Protein AF-A0A7L0EYK9-F1 (afdb_monomer)

Mean predicted aligned error: 11.18 Å

Secondary structure (DSSP, 8-state):
-B-TTS--SSPPTTGGGGTT-SEEE-TTS------GGGGTT----SEEEEETTSPPTTGGGSEEEEEEETTEEEEEEE--GGGTT-S---S--SS--------------TT------PPTTEEEEEEETTEEEEEEPTTEETTTTEE-

Nearest PDB structures (foldseek):
  3m19-assembly2_B  TM=8.049E-01  e=5.884E-01  Petromyzon marinus
  8fr7-assembly1_B  TM=2.565E-01  e=3.962E+00  Human coronavirus NL63
  7kip-assembly1_C  TM=2.565E-01  e=4.826E+00  Human coronavirus NL63

Solvent-accessible surface area (backbone atoms only — not comparable to full-atom values): 8945 Å² total; per-residue (Å²): 86,82,50,51,62,64,71,37,57,54,84,62,91,68,52,46,78,53,18,83,43,39,42,40,34,43,27,75,24,70,46,76,63,76,62,62,78,62,39,37,55,27,66,51,35,44,34,40,33,34,27,53,89,44,78,57,53,46,46,79,79,10,30,73,42,77,48,80,54,94,71,27,26,37,35,27,42,57,40,62,69,70,61,78,58,83,84,79,84,83,82,90,72,85,89,76,75,85,86,79,91,73,96,76,91,74,85,80,63,96,86,65,77,69,81,79,76,53,50,68,57,37,44,74,38,64,30,14,48,54,36,72,43,65,45,50,44,84,85,25,47,75,102,59,23,42,77,125

Foldseek 3Di:
DECALVQDQAQDPPLLVVLVDQEYEHHNYNHQDYAQVSNFSNPRHQKYKDFPNDADRLHPVQAPDWDDDDRIIIGGHGDWPLCPQPPDDDDDDDDDRDDDDDDDDDDDDPPCPDPDDQAPQWGWDATGRNRIDTHHHDCFDDSRRHHD

Structure (mmCIF, N/CA/C/O backbone):
data_AF-A0A7L0EYK9-F1
#
_entry.id   AF-A0A7L0EYK9-F1
#
loop_
_atom_site.group_PDB
_atom_site.id
_atom_site.type_symbol
_atom_site.label_atom_id
_atom_site.label_alt_id
_atom_site.label_comp_id
_atom_site.label_asym_id
_atom_site.label_entity_id
_atom_site.label_seq_id
_atom_site.pdbx_PDB_ins_code
_atom_site.Cartn_x
_atom_site.Cartn_y
_atom_site.Cartn_z
_atom_site.occupancy
_atom_site.B_iso_or_equiv
_atom_site.auth_seq_id
_atom_site.auth_comp_id
_atom_site.auth_asym_id
_atom_site.auth_atom_id
_atom_site.pdbx_PDB_model_num
ATOM 1 N N . LEU A 1 1 ? -6.296 -11.285 -6.015 1.00 92.94 1 LEU A N 1
ATOM 2 C CA . LEU A 1 1 ? -6.766 -10.409 -7.097 1.00 92.94 1 LEU A CA 1
ATOM 3 C C . LEU A 1 1 ? -5.593 -10.187 -8.022 1.00 92.94 1 LEU A C 1
ATOM 5 O O . LEU A 1 1 ? -4.611 -9.583 -7.613 1.00 92.94 1 LEU A O 1
ATOM 9 N N . ASP A 1 2 ? -5.677 -10.759 -9.210 1.00 93.56 2 ASP A N 1
ATOM 10 C CA . ASP A 1 2 ? -4.642 -10.632 -10.225 1.00 93.56 2 ASP A CA 1
ATOM 11 C C . ASP A 1 2 ? -5.084 -9.561 -11.225 1.00 93.56 2 ASP A C 1
ATOM 13 O O . ASP A 1 2 ? -6.165 -9.665 -11.807 1.00 93.56 2 ASP A O 1
ATOM 17 N N . LEU A 1 3 ? -4.297 -8.496 -11.332 1.00 92.75 3 LEU A N 1
ATOM 18 C CA . LEU A 1 3 ? -4.469 -7.400 -12.284 1.00 92.75 3 LEU A CA 1
ATOM 19 C C . LEU A 1 3 ? -3.201 -7.241 -13.131 1.00 92.75 3 LEU A C 1
ATOM 21 O O . LEU A 1 3 ? -2.933 -6.149 -13.641 1.00 92.75 3 LEU A O 1
ATOM 25 N N . SER A 1 4 ? -2.401 -8.302 -13.260 1.00 93.81 4 SER A N 1
ATOM 26 C CA . SER A 1 4 ? -1.191 -8.289 -14.071 1.00 93.81 4 SER A CA 1
ATOM 27 C C . SER A 1 4 ? -1.511 -8.058 -15.553 1.00 93.81 4 SER A C 1
ATOM 29 O O . SER A 1 4 ? -2.573 -8.436 -16.051 1.00 93.81 4 SER A O 1
ATOM 31 N N . ASN A 1 5 ? -0.614 -7.358 -16.254 1.00 94.06 5 ASN A N 1
ATOM 32 C CA . ASN A 1 5 ? -0.691 -7.118 -17.704 1.00 94.06 5 ASN A CA 1
ATOM 33 C C . ASN A 1 5 ? -2.046 -6.556 -18.202 1.00 94.06 5 ASN A C 1
ATOM 35 O O . ASN A 1 5 ? -2.544 -6.870 -19.282 1.00 94.06 5 ASN A O 1
ATOM 39 N N . CYS A 1 6 ? -2.661 -5.682 -17.406 1.00 93.69 6 CYS A N 1
ATOM 40 C CA . CYS A 1 6 ? -3.936 -5.034 -17.719 1.00 93.69 6 CYS A CA 1
ATOM 41 C C . CYS A 1 6 ? -3.760 -3.658 -18.393 1.00 93.69 6 CYS A C 1
ATOM 43 O O . CYS A 1 6 ? -4.727 -2.914 -18.554 1.00 93.69 6 CYS A O 1
ATOM 45 N N . SER A 1 7 ? -2.530 -3.296 -18.786 1.00 93.06 7 SER A N 1
ATOM 46 C CA . SER A 1 7 ? -2.179 -1.978 -19.346 1.00 93.06 7 SER A CA 1
ATOM 47 C C . SER A 1 7 ? -2.561 -0.786 -18.447 1.00 93.06 7 SER A C 1
ATOM 49 O O . SER A 1 7 ? -2.800 0.325 -18.929 1.00 93.06 7 SER A O 1
ATOM 51 N N . LEU A 1 8 ? -2.602 -0.995 -17.128 1.00 90.50 8 LEU A N 1
ATOM 52 C CA . LEU A 1 8 ? -2.969 0.024 -16.146 1.00 90.50 8 LEU A CA 1
ATOM 53 C C . LEU A 1 8 ? -1.848 1.061 -15.994 1.00 90.50 8 LEU A C 1
ATOM 55 O O . LEU A 1 8 ? -0.708 0.726 -15.689 1.00 90.50 8 LEU A O 1
ATOM 59 N N . ARG A 1 9 ? -2.177 2.342 -16.186 1.00 90.44 9 ARG A N 1
ATOM 60 C CA . ARG A 1 9 ? -1.258 3.473 -15.924 1.00 90.44 9 ARG A CA 1
ATOM 61 C C . ARG A 1 9 ? -1.416 4.049 -14.521 1.00 90.44 9 ARG A C 1
ATOM 63 O O . ARG A 1 9 ? -0.490 4.654 -13.996 1.00 90.44 9 ARG A O 1
ATOM 70 N N . THR A 1 10 ? -2.584 3.837 -13.929 1.00 89.31 10 THR A N 1
ATOM 71 C CA . THR A 1 10 ? -2.947 4.235 -12.570 1.00 89.31 10 THR A CA 1
ATOM 72 C C . THR A 1 10 ? -3.779 3.123 -11.926 1.00 89.31 10 THR A C 1
ATOM 74 O O . THR A 1 10 ? -4.401 2.342 -12.655 1.00 89.31 10 THR A O 1
ATOM 77 N N . PRO A 1 11 ? -3.848 3.055 -10.586 1.00 86.69 11 PRO A N 1
ATOM 78 C CA . PRO A 1 11 ? -4.766 2.157 -9.891 1.00 86.69 11 PRO A CA 1
ATOM 79 C C . PRO A 1 11 ? -6.220 2.366 -10.360 1.00 86.69 11 PRO A C 1
ATOM 81 O O . PRO A 1 11 ? -6.620 3.514 -10.589 1.00 86.69 11 PRO A O 1
ATOM 84 N N . PRO A 1 12 ? -7.019 1.295 -10.532 1.00 85.38 12 PRO A N 1
ATOM 85 C CA . PRO A 1 12 ? -8.389 1.425 -11.006 1.00 85.38 12 PRO A CA 1
ATOM 86 C C . PRO A 1 12 ? -9.268 2.154 -9.975 1.00 85.38 12 PRO A C 1
ATOM 88 O O . PRO A 1 12 ? -9.128 1.927 -8.767 1.00 85.38 12 PRO A O 1
ATOM 91 N N . PRO A 1 13 ? -10.208 3.006 -10.425 1.00 82.75 13 PRO A N 1
ATOM 92 C CA . PRO A 1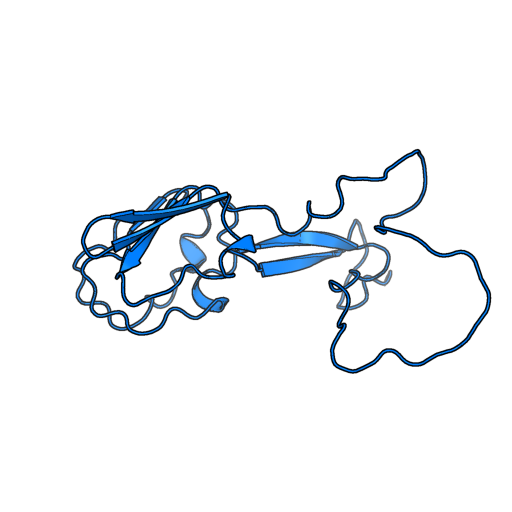 13 ? -11.178 3.616 -9.527 1.00 82.75 13 PRO A CA 1
ATOM 93 C C . PRO A 1 13 ? -12.004 2.514 -8.855 1.00 82.75 13 PRO A C 1
ATOM 95 O O . PRO A 1 13 ? -12.532 1.627 -9.521 1.00 82.75 13 PRO A O 1
ATOM 98 N N . GLY A 1 14 ? -12.094 2.555 -7.526 1.00 83.88 14 GLY A N 1
ATOM 99 C CA . GLY A 1 14 ? -12.799 1.535 -6.746 1.00 83.88 14 GLY A CA 1
ATOM 100 C C . GLY A 1 14 ? -11.944 0.348 -6.294 1.00 83.88 14 GLY A C 1
ATOM 101 O O . GLY A 1 14 ? -12.498 -0.560 -5.685 1.00 83.88 14 GLY A O 1
ATOM 102 N N . LEU A 1 15 ? -10.616 0.358 -6.495 1.00 87.31 15 LEU A N 1
ATOM 103 C CA . LEU A 1 15 ? -9.722 -0.694 -5.981 1.00 87.31 15 LEU A CA 1
ATOM 104 C C . LEU A 1 15 ? -9.925 -0.969 -4.477 1.00 87.31 15 LEU A C 1
ATOM 106 O O . LEU A 1 15 ? -9.917 -2.124 -4.066 1.00 87.31 15 LEU A O 1
ATOM 110 N N . ALA A 1 16 ? -10.212 0.066 -3.678 1.00 86.25 16 ALA A N 1
ATOM 111 C CA . ALA A 1 16 ? -10.527 -0.040 -2.248 1.00 86.25 16 ALA A CA 1
ATOM 112 C C . ALA A 1 16 ? -11.710 -0.978 -1.923 1.00 86.25 16 ALA A C 1
ATOM 114 O O . ALA A 1 16 ? -11.789 -1.516 -0.824 1.00 86.25 16 ALA A O 1
ATOM 115 N N . GLN A 1 17 ? -12.614 -1.243 -2.871 1.00 87.81 17 GLN A N 1
ATOM 116 C CA . GLN A 1 17 ? -13.701 -2.216 -2.684 1.00 87.81 17 GLN A CA 1
ATOM 117 C C . GLN A 1 17 ? -13.167 -3.649 -2.534 1.00 87.81 17 GLN A C 1
ATOM 119 O O . GLN A 1 17 ? -13.821 -4.498 -1.933 1.00 87.81 17 GLN A O 1
ATOM 124 N N . ALA A 1 18 ? -11.961 -3.911 -3.040 1.00 89.94 18 ALA A N 1
ATOM 125 C CA . ALA A 1 18 ? -11.256 -5.176 -2.900 1.00 89.94 18 ALA A CA 1
ATOM 126 C C . ALA A 1 18 ? -10.324 -5.219 -1.670 1.00 89.94 18 ALA A C 1
ATOM 128 O O . ALA A 1 18 ? -9.473 -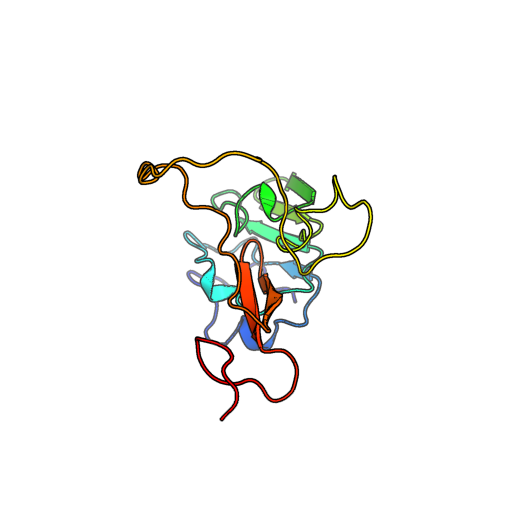6.101 -1.590 1.00 89.94 18 ALA A O 1
ATOM 129 N N . ALA A 1 19 ? -10.487 -4.316 -0.695 1.00 89.88 19 ALA A N 1
ATOM 130 C CA . ALA A 1 19 ? -9.661 -4.215 0.517 1.00 89.88 19 ALA A CA 1
ATOM 131 C C . ALA A 1 19 ? -9.518 -5.521 1.332 1.00 89.88 19 ALA A C 1
ATOM 133 O O . ALA A 1 19 ? -8.549 -5.700 2.068 1.00 89.88 19 ALA A O 1
ATOM 134 N N . ALA A 1 20 ? -10.460 -6.459 1.191 1.00 92.25 20 ALA A N 1
ATOM 135 C CA . ALA A 1 20 ? -10.417 -7.768 1.847 1.00 92.25 20 ALA A CA 1
ATOM 136 C C . ALA A 1 20 ? -9.432 -8.769 1.202 1.00 92.25 20 ALA A C 1
ATOM 138 O O . ALA A 1 20 ? -9.270 -9.885 1.695 1.00 9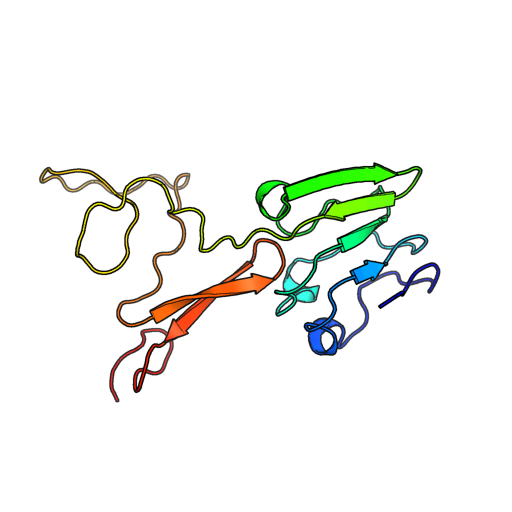2.25 20 ALA A O 1
ATOM 139 N N . VAL A 1 21 ? -8.802 -8.415 0.081 1.00 93.62 21 VAL A N 1
ATOM 140 C CA . VAL A 1 21 ? -7.907 -9.306 -0.661 1.00 93.62 21 VAL A CA 1
ATOM 141 C C . VAL A 1 21 ? -6.573 -9.493 0.067 1.00 93.62 21 VAL A C 1
ATOM 143 O O . VAL A 1 21 ? -5.934 -8.530 0.478 1.00 93.62 21 VAL A O 1
ATOM 146 N N . ALA A 1 22 ? -6.112 -10.745 0.133 1.00 95.06 22 ALA A N 1
ATOM 147 C CA . ALA A 1 22 ? -4.811 -11.093 0.705 1.00 95.06 22 ALA A CA 1
ATOM 148 C C . ALA A 1 22 ? -3.643 -11.038 -0.294 1.00 95.06 22 ALA A C 1
ATOM 150 O O . ALA A 1 22 ? -2.502 -10.829 0.102 1.00 95.06 22 ALA A O 1
ATOM 151 N N . ILE A 1 23 ? -3.900 -11.238 -1.586 1.00 95.31 23 ILE A N 1
ATOM 152 C CA . ILE A 1 23 ? -2.864 -11.256 -2.627 1.00 95.31 23 ILE A CA 1
ATOM 153 C C . ILE A 1 23 ? -3.278 -10.309 -3.744 1.00 95.31 23 ILE A C 1
ATOM 155 O O . ILE A 1 23 ? -4.321 -10.538 -4.357 1.00 95.31 23 ILE A O 1
ATOM 159 N N . LEU A 1 24 ? -2.479 -9.286 -4.025 1.00 94.62 24 LEU A N 1
ATOM 160 C CA . LEU A 1 24 ? -2.710 -8.335 -5.110 1.00 94.62 24 LEU A CA 1
ATOM 161 C C . LEU A 1 24 ? -1.505 -8.312 -6.051 1.00 94.62 24 LEU A C 1
ATOM 163 O O . LEU A 1 24 ? -0.393 -8.008 -5.624 1.00 94.62 24 LEU A O 1
ATOM 167 N N . ASP A 1 25 ? -1.736 -8.615 -7.325 1.00 94.56 25 ASP A N 1
ATOM 168 C CA . ASP A 1 25 ? -0.706 -8.571 -8.362 1.00 94.56 25 ASP A CA 1
ATOM 169 C C . ASP A 1 25 ? -0.992 -7.431 -9.347 1.00 94.56 25 ASP A C 1
ATOM 171 O O . ASP A 1 25 ? -2.047 -7.396 -9.977 1.00 94.56 25 ASP A O 1
ATOM 175 N N . LEU A 1 26 ? -0.070 -6.473 -9.434 1.00 93.81 26 LEU A N 1
ATOM 176 C CA . LEU A 1 26 ? -0.107 -5.321 -10.340 1.00 93.81 26 LEU A CA 1
ATOM 177 C C . LEU A 1 26 ? 1.056 -5.347 -11.342 1.00 93.81 26 LEU A C 1
ATOM 179 O O . LEU A 1 26 ? 1.322 -4.344 -12.014 1.00 93.81 26 LEU A O 1
ATOM 183 N N . THR A 1 27 ? 1.779 -6.461 -11.434 1.00 94.81 27 THR A N 1
ATOM 184 C CA . THR A 1 27 ? 2.959 -6.600 -12.292 1.00 94.81 27 THR A CA 1
ATOM 185 C C . THR A 1 27 ? 2.607 -6.496 -13.775 1.00 94.81 27 THR A C 1
ATOM 187 O O . THR A 1 27 ? 1.442 -6.477 -14.165 1.00 94.81 27 THR A O 1
ATOM 190 N N . GLU A 1 28 ? 3.619 -6.323 -14.626 1.00 93.31 28 GLU A N 1
ATOM 191 C CA . GLU A 1 28 ? 3.432 -6.168 -16.080 1.00 93.31 28 GLU A CA 1
ATOM 192 C C . GLU A 1 28 ? 2.493 -5.015 -16.495 1.00 93.31 28 GLU A C 1
ATOM 194 O O . GLU A 1 28 ? 2.017 -4.957 -17.625 1.00 93.31 28 GLU A O 1
ATOM 199 N N . ASN A 1 29 ? 2.243 -4.051 -15.607 1.00 93.44 29 ASN A N 1
ATOM 200 C CA . ASN A 1 29 ? 1.523 -2.831 -15.936 1.00 93.44 29 ASN A CA 1
ATOM 201 C C . ASN A 1 29 ? 2.488 -1.645 -16.041 1.00 93.44 29 ASN A C 1
ATOM 203 O O . ASN A 1 29 ? 3.444 -1.561 -15.266 1.00 93.44 29 ASN A O 1
ATOM 207 N N . PRO A 1 30 ? 2.226 -0.679 -16.938 1.00 92.81 30 PRO A N 1
ATOM 208 C CA . PRO A 1 30 ? 3.001 0.554 -17.058 1.00 92.81 30 PRO A CA 1
ATOM 209 C C . PRO A 1 30 ? 2.690 1.554 -15.923 1.00 92.81 30 PRO A C 1
ATOM 211 O O . PRO A 1 30 ? 2.521 2.750 -16.172 1.00 92.81 30 PRO A O 1
ATOM 214 N N . LEU A 1 31 ? 2.584 1.071 -14.681 1.00 90.62 31 LEU A N 1
ATOM 215 C CA . LEU A 1 31 ? 2.366 1.891 -13.494 1.00 90.62 31 LEU A CA 1
ATOM 216 C C . LEU A 1 31 ? 3.664 2.618 -13.140 1.00 90.62 31 LEU A C 1
ATOM 218 O O . LEU A 1 31 ? 4.697 1.991 -12.909 1.00 90.62 31 LEU A O 1
ATOM 222 N N . THR A 1 32 ? 3.604 3.945 -13.086 1.00 88.06 32 THR A N 1
ATOM 223 C CA . THR A 1 32 ? 4.741 4.796 -12.701 1.00 88.06 32 THR A CA 1
ATOM 224 C C . THR A 1 32 ? 4.597 5.376 -11.305 1.00 88.06 32 THR A C 1
ATOM 226 O O . THR A 1 32 ? 5.592 5.783 -10.715 1.00 88.06 32 THR A O 1
ATOM 229 N N . THR A 1 33 ? 3.380 5.396 -10.759 1.00 87.31 33 THR A N 1
ATOM 230 C CA . THR A 1 33 ? 3.105 5.825 -9.388 1.00 87.31 33 THR A CA 1
ATOM 231 C C . THR A 1 33 ? 2.023 4.949 -8.758 1.00 87.31 33 THR A C 1
ATOM 233 O O . THR A 1 33 ? 1.101 4.485 -9.433 1.00 87.31 33 THR A O 1
ATOM 236 N N . LEU A 1 34 ? 2.128 4.730 -7.447 1.00 87.25 34 LEU A N 1
ATOM 237 C CA . LEU A 1 34 ? 1.104 4.063 -6.648 1.00 87.25 34 LEU A CA 1
ATOM 238 C C . LEU A 1 34 ? 0.922 4.864 -5.351 1.00 87.25 34 LEU A C 1
ATOM 240 O O . LEU A 1 34 ? 1.711 4.697 -4.426 1.00 87.25 34 LEU A O 1
ATOM 244 N N . PRO A 1 35 ? -0.051 5.792 -5.293 1.00 82.25 35 PRO A N 1
ATOM 245 C CA . PRO A 1 35 ? -0.244 6.611 -4.104 1.00 82.25 35 PRO A CA 1
ATOM 246 C C . PRO A 1 35 ? -0.824 5.772 -2.963 1.00 82.25 35 PRO A C 1
ATOM 248 O O . PRO A 1 35 ? -1.721 4.959 -3.202 1.00 82.25 35 PRO A O 1
ATOM 251 N N . ASP A 1 36 ? -0.366 6.020 -1.731 1.00 76.38 36 ASP A N 1
ATOM 252 C CA . ASP A 1 36 ? -0.768 5.266 -0.530 1.00 76.38 36 ASP A CA 1
ATOM 253 C C . ASP A 1 36 ? -2.296 5.247 -0.342 1.00 76.38 36 ASP A C 1
ATOM 255 O O . ASP A 1 36 ? -2.877 4.242 0.064 1.00 76.38 36 ASP A O 1
ATOM 259 N N . SER A 1 37 ? -2.976 6.325 -0.753 1.00 79.50 37 SER A N 1
ATOM 260 C CA . SER A 1 37 ? -4.438 6.437 -0.711 1.00 79.50 37 SER A CA 1
ATOM 261 C C . SER A 1 37 ? -5.180 5.396 -1.561 1.00 79.50 37 SER A C 1
ATOM 263 O O . SER A 1 37 ? -6.341 5.099 -1.287 1.00 79.50 37 SER A O 1
ATOM 265 N N . SER A 1 38 ? -4.539 4.808 -2.577 1.00 86.25 38 SER A N 1
ATOM 266 C CA . SER A 1 38 ? -5.161 3.775 -3.427 1.00 86.25 38 SER A CA 1
ATOM 267 C C . SER A 1 38 ? -5.346 2.445 -2.703 1.00 86.25 38 SER A C 1
ATOM 269 O O . SER A 1 38 ? -6.139 1.614 -3.145 1.00 86.25 38 SER A O 1
ATOM 271 N N . LEU A 1 39 ? -4.600 2.245 -1.614 1.00 88.75 39 LEU A N 1
ATOM 272 C CA . LEU A 1 39 ? -4.616 1.035 -0.801 1.00 88.75 39 LEU A CA 1
ATOM 273 C C . LEU A 1 39 ? -5.210 1.278 0.591 1.00 88.75 39 LEU A C 1
ATOM 275 O O . LEU A 1 39 ? -5.002 0.472 1.499 1.00 88.75 39 LEU A O 1
ATOM 279 N N . LEU A 1 40 ? -5.987 2.353 0.749 1.00 89.19 40 LEU A N 1
ATOM 280 C CA . LEU A 1 40 ? -6.794 2.559 1.947 1.00 89.19 40 LEU A CA 1
ATOM 281 C C . LEU A 1 40 ? -7.706 1.352 2.192 1.00 89.19 40 LEU A C 1
ATOM 283 O O . LEU A 1 40 ? -8.341 0.829 1.270 1.00 89.19 40 LEU A O 1
ATOM 287 N N . GLY A 1 41 ? -7.740 0.897 3.440 1.00 89.69 41 GLY A N 1
ATOM 288 C CA . GLY A 1 41 ? -8.516 -0.254 3.889 1.00 89.69 41 GLY A CA 1
ATOM 289 C C . GLY A 1 41 ? -7.891 -1.623 3.599 1.00 89.69 41 GLY A C 1
ATOM 290 O O . GLY A 1 41 ? -8.357 -2.611 4.168 1.00 89.69 41 GLY A O 1
ATOM 291 N N . PHE A 1 42 ? -6.829 -1.723 2.786 1.00 92.56 42 PHE A N 1
ATOM 292 C CA . PHE A 1 42 ? -6.134 -2.992 2.528 1.00 92.56 42 PHE A CA 1
ATOM 293 C C . PHE A 1 42 ? -5.306 -3.415 3.745 1.00 92.56 42 PHE A C 1
ATOM 295 O O . PHE A 1 42 ? -4.090 -3.257 3.786 1.00 92.56 42 PHE A O 1
ATOM 302 N N . THR A 1 43 ? -5.979 -3.931 4.765 1.00 91.56 43 THR A N 1
ATOM 303 C CA . THR A 1 43 ? -5.386 -4.337 6.049 1.00 91.56 43 THR A CA 1
ATOM 304 C C . THR A 1 43 ? -4.998 -5.813 6.093 1.00 91.56 43 THR A C 1
ATOM 306 O O . THR A 1 43 ? -4.324 -6.239 7.026 1.00 91.56 43 THR A O 1
ATOM 309 N N . ASN A 1 44 ? -5.411 -6.589 5.085 1.00 92.00 44 ASN A N 1
ATOM 310 C CA . ASN A 1 44 ? -5.216 -8.037 5.017 1.00 92.00 44 ASN A CA 1
ATOM 311 C C . ASN A 1 44 ? -4.211 -8.473 3.936 1.00 92.00 44 ASN A C 1
ATOM 313 O O . ASN A 1 44 ? -4.132 -9.670 3.650 1.00 92.00 44 ASN A O 1
ATOM 317 N N . LEU A 1 45 ? -3.455 -7.552 3.319 1.00 93.00 45 LEU A N 1
ATOM 318 C CA . LEU A 1 45 ? -2.512 -7.915 2.258 1.00 93.00 45 LEU A CA 1
ATOM 319 C C . LEU A 1 45 ? -1.353 -8.741 2.826 1.00 93.00 45 LEU A C 1
ATOM 321 O O . LEU A 1 45 ? -0.525 -8.282 3.603 1.00 93.00 45 LEU A O 1
ATOM 325 N N . GLN A 1 46 ? -1.249 -9.980 2.376 1.00 94.25 46 GLN A N 1
ATOM 326 C CA . GLN A 1 46 ? -0.118 -10.860 2.647 1.00 94.25 46 GLN A CA 1
ATOM 327 C C . GLN A 1 46 ? 0.953 -10.731 1.568 1.00 94.25 46 GLN A C 1
ATOM 329 O O . GLN A 1 46 ? 2.138 -10.860 1.868 1.00 94.25 46 GLN A O 1
ATOM 334 N N . LEU A 1 47 ? 0.541 -10.473 0.326 1.00 94.94 47 LEU A N 1
ATOM 335 C CA . LEU A 1 47 ? 1.431 -10.305 -0.813 1.00 94.94 47 LEU A CA 1
ATOM 336 C C . LEU A 1 47 ? 0.921 -9.190 -1.726 1.00 94.94 47 LEU A C 1
ATOM 338 O O . LEU A 1 47 ? -0.207 -9.243 -2.216 1.00 94.94 47 LEU A O 1
ATOM 342 N N . LEU A 1 48 ? 1.788 -8.224 -2.002 1.00 95.12 48 LEU A N 1
ATOM 343 C CA . LEU A 1 48 ? 1.602 -7.210 -3.029 1.00 95.12 48 LEU A CA 1
ATOM 344 C C . LEU A 1 48 ? 2.767 -7.290 -4.016 1.00 95.12 48 LEU A C 1
ATOM 346 O O . LEU A 1 48 ? 3.917 -7.079 -3.635 1.00 95.12 48 LEU A O 1
ATOM 350 N N . ALA A 1 49 ? 2.476 -7.589 -5.277 1.00 95.50 49 ALA A N 1
ATOM 351 C CA . ALA A 1 49 ? 3.466 -7.575 -6.346 1.00 95.50 49 ALA A CA 1
ATOM 352 C C . ALA A 1 49 ? 3.279 -6.320 -7.207 1.00 95.50 49 ALA A C 1
ATOM 354 O O . ALA A 1 49 ? 2.193 -6.069 -7.728 1.00 95.50 49 ALA A O 1
ATOM 355 N N . VAL A 1 50 ? 4.337 -5.523 -7.346 1.00 94.88 50 VAL A N 1
ATOM 356 C CA . VAL A 1 50 ? 4.350 -4.286 -8.141 1.00 94.88 50 VAL A CA 1
ATOM 357 C C . VAL A 1 50 ? 5.496 -4.311 -9.157 1.00 94.88 50 VAL A C 1
ATOM 359 O O . VAL A 1 50 ? 6.478 -5.029 -8.956 1.00 94.88 50 VAL A O 1
ATOM 362 N N . PRO A 1 51 ? 5.415 -3.546 -10.259 1.00 94.88 51 PRO A N 1
ATOM 363 C CA . PRO A 1 51 ? 6.543 -3.344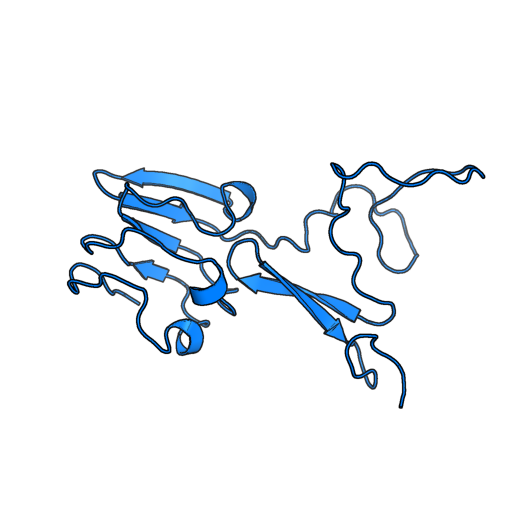 -11.166 1.00 94.88 51 PRO A CA 1
ATOM 364 C C . PRO A 1 51 ? 7.803 -2.860 -10.432 1.00 94.88 51 PRO A C 1
ATOM 366 O O . PRO A 1 51 ? 7.712 -2.071 -9.496 1.00 94.88 51 PRO A O 1
ATOM 369 N N . LEU A 1 52 ? 8.992 -3.281 -10.880 1.00 92.50 52 LEU A N 1
ATOM 370 C CA . LEU A 1 52 ? 10.275 -2.965 -10.225 1.00 92.50 52 LEU A CA 1
ATOM 371 C C . LEU A 1 52 ? 10.537 -1.460 -10.040 1.00 92.50 52 LEU A C 1
ATOM 373 O O . LEU A 1 52 ? 11.203 -1.067 -9.081 1.00 92.50 52 LEU A O 1
ATOM 377 N N . ALA A 1 53 ? 10.013 -0.641 -10.955 1.00 89.94 53 ALA A N 1
ATOM 378 C CA . ALA A 1 53 ? 10.125 0.815 -10.923 1.00 89.94 53 ALA A CA 1
ATOM 379 C C . ALA A 1 53 ? 9.375 1.465 -9.747 1.00 89.94 53 ALA A C 1
ATOM 381 O O . ALA A 1 53 ? 9.612 2.635 -9.470 1.00 89.94 53 ALA A O 1
ATOM 382 N N . LEU A 1 54 ? 8.480 0.726 -9.084 1.00 91.75 54 LEU A N 1
ATOM 383 C CA . LEU A 1 54 ? 7.720 1.185 -7.932 1.00 91.75 54 LEU A CA 1
ATOM 384 C C . LEU A 1 54 ? 8.291 0.628 -6.630 1.00 91.75 54 LEU A C 1
ATOM 386 O O . LEU A 1 54 ? 8.681 -0.541 -6.525 1.00 91.75 54 LEU A O 1
ATOM 390 N N . GLU A 1 55 ? 8.289 1.466 -5.603 1.00 91.81 55 GLU A N 1
ATOM 391 C CA . GLU A 1 55 ? 8.491 1.053 -4.224 1.00 91.81 55 GLU A CA 1
ATOM 392 C C . GLU A 1 55 ? 7.230 0.411 -3.635 1.00 91.81 55 GLU A C 1
ATOM 394 O O . GLU A 1 55 ? 6.104 0.625 -4.085 1.00 91.81 55 GLU A O 1
ATOM 399 N N . CYS A 1 56 ? 7.434 -0.384 -2.583 1.00 92.06 56 CYS A N 1
ATOM 400 C CA . CYS A 1 56 ? 6.326 -0.879 -1.784 1.00 92.06 56 CYS A CA 1
ATOM 401 C C . CYS A 1 56 ? 5.651 0.297 -1.049 1.00 92.06 56 CYS A C 1
ATOM 403 O O . CYS A 1 56 ? 6.357 1.091 -0.417 1.00 92.06 56 CYS A O 1
ATOM 405 N N . PRO A 1 57 ? 4.312 0.396 -1.080 1.00 90.50 57 PRO A N 1
ATOM 406 C CA . PRO A 1 57 ? 3.560 1.443 -0.390 1.00 90.50 57 PRO A CA 1
ATOM 407 C C . PRO A 1 57 ? 3.763 1.338 1.123 1.00 90.50 57 PRO A C 1
ATOM 409 O O . PRO A 1 57 ? 3.936 0.233 1.653 1.00 90.50 57 PRO A O 1
ATOM 412 N N . GLY A 1 58 ? 3.807 2.483 1.805 1.00 85.81 58 GLY A N 1
ATOM 413 C CA . GLY A 1 58 ? 4.200 2.554 3.217 1.00 85.81 58 GLY A CA 1
ATOM 414 C C . GLY A 1 58 ? 5.691 2.290 3.496 1.00 85.81 58 GLY A C 1
ATOM 415 O O . GLY A 1 58 ? 6.104 2.256 4.655 1.00 85.81 58 GLY A O 1
ATOM 416 N N . GLY A 1 59 ? 6.516 2.111 2.458 1.00 85.31 59 GLY A N 1
ATOM 417 C CA . GLY A 1 59 ? 7.957 1.888 2.579 1.00 85.31 59 GLY A CA 1
ATOM 418 C C . GLY A 1 59 ? 8.332 0.524 3.173 1.00 85.31 59 GLY A C 1
ATOM 419 O O . GLY A 1 59 ? 7.508 -0.374 3.324 1.00 85.31 59 GLY A O 1
ATOM 420 N N . SER A 1 60 ? 9.608 0.343 3.522 1.00 81.50 60 SER A N 1
ATOM 421 C CA . SER A 1 60 ? 10.129 -0.931 4.048 1.00 81.50 60 SER A CA 1
ATOM 422 C C . SER A 1 60 ? 9.671 -1.264 5.472 1.00 81.50 60 SER A C 1
ATOM 424 O O . SER A 1 60 ? 9.886 -2.380 5.925 1.00 81.50 60 SER A O 1
ATOM 426 N N . SER A 1 61 ? 9.070 -0.317 6.196 1.00 83.00 61 SER A N 1
ATOM 427 C CA . SER A 1 61 ? 8.512 -0.542 7.537 1.00 83.00 61 SER A CA 1
ATOM 428 C C . SER A 1 61 ? 7.105 -1.148 7.505 1.00 83.00 61 SER A C 1
ATOM 430 O O . SER A 1 61 ? 6.681 -1.743 8.496 1.00 83.00 61 SER A O 1
ATOM 432 N N . ALA A 1 62 ? 6.393 -1.023 6.381 1.00 88.69 62 ALA A N 1
ATOM 433 C CA . ALA A 1 62 ? 5.043 -1.553 6.196 1.00 88.69 62 ALA A CA 1
ATOM 434 C C . ALA A 1 62 ? 5.004 -3.054 5.871 1.00 88.69 62 ALA A C 1
ATOM 436 O O . ALA A 1 62 ? 3.929 -3.651 5.896 1.00 88.69 62 ALA A O 1
ATOM 437 N N . TRP A 1 63 ? 6.151 -3.672 5.582 1.00 92.25 63 TRP A N 1
ATOM 438 C CA . TRP A 1 63 ? 6.248 -5.051 5.105 1.00 92.25 63 TRP A CA 1
ATOM 439 C C . TRP A 1 63 ? 7.323 -5.816 5.875 1.00 92.25 63 TRP A C 1
ATOM 441 O O . TRP A 1 63 ? 8.370 -5.266 6.203 1.00 92.25 63 TRP A O 1
ATOM 451 N N . GLU A 1 64 ? 7.072 -7.092 6.149 1.00 92.56 64 GLU A N 1
ATOM 452 C CA . GLU A 1 64 ? 8.025 -7.999 6.790 1.00 92.56 64 GLU A CA 1
ATOM 453 C C . GLU A 1 64 ? 9.207 -8.290 5.870 1.00 92.56 64 GLU A C 1
ATOM 455 O O . GLU A 1 64 ? 10.359 -8.353 6.294 1.00 92.56 64 GLU A O 1
ATOM 460 N N . THR A 1 65 ? 8.923 -8.499 4.587 1.00 93.56 65 THR A N 1
ATOM 461 C CA . THR A 1 65 ? 9.938 -8.867 3.606 1.00 93.56 65 THR A CA 1
ATOM 462 C C . THR A 1 65 ? 9.639 -8.193 2.279 1.00 93.56 65 THR A C 1
ATOM 464 O O . THR A 1 65 ? 8.533 -8.282 1.753 1.00 93.56 65 THR A O 1
ATOM 467 N N . VAL A 1 66 ? 10.647 -7.535 1.710 1.00 94.38 66 VAL A N 1
ATOM 468 C CA . VAL A 1 66 ? 10.587 -6.994 0.351 1.00 94.38 66 VAL A CA 1
ATOM 469 C C . VAL A 1 66 ? 11.632 -7.714 -0.485 1.00 94.38 66 VAL A C 1
ATOM 471 O O . VAL A 1 66 ? 12.825 -7.624 -0.201 1.00 94.38 66 VAL A O 1
ATOM 474 N N . THR A 1 67 ? 11.186 -8.436 -1.508 1.00 94.56 67 THR A N 1
ATOM 475 C CA . THR A 1 67 ? 12.069 -9.149 -2.438 1.00 94.56 67 THR A CA 1
ATOM 476 C C . THR A 1 67 ? 11.960 -8.574 -3.843 1.00 94.56 67 THR A C 1
ATOM 478 O O . THR A 1 67 ? 10.938 -8.011 -4.236 1.00 94.56 67 THR A O 1
ATOM 481 N N . LEU A 1 68 ? 13.041 -8.703 -4.609 1.00 94.19 68 LEU A N 1
ATOM 482 C CA . LEU A 1 68 ? 13.066 -8.387 -6.032 1.00 94.19 68 LEU A CA 1
ATOM 483 C C . LEU A 1 68 ? 13.010 -9.709 -6.798 1.00 94.19 68 LEU A C 1
ATOM 485 O O . LEU A 1 68 ? 13.840 -10.586 -6.564 1.00 94.19 68 LEU A O 1
ATOM 489 N N . SER A 1 69 ? 12.044 -9.857 -7.699 1.00 90.56 69 SER A N 1
ATOM 490 C CA . SER A 1 69 ? 11.902 -11.032 -8.559 1.00 90.56 69 SER A CA 1
ATOM 491 C C . SER A 1 69 ? 11.835 -10.582 -10.009 1.00 90.56 69 SER A C 1
ATOM 493 O O . SER A 1 69 ? 10.830 -10.025 -10.452 1.00 90.56 69 SER A O 1
ATOM 495 N N . GLY A 1 70 ? 12.929 -10.781 -10.746 1.00 89.38 70 GLY A N 1
ATOM 496 C CA . GLY A 1 70 ? 13.035 -10.354 -12.142 1.00 89.38 70 GLY A CA 1
ATOM 497 C C . GLY A 1 70 ? 12.756 -8.855 -12.307 1.00 89.38 70 GLY A C 1
ATOM 498 O O . GLY A 1 70 ? 13.533 -8.021 -11.849 1.00 89.38 70 GLY A O 1
ATOM 499 N N . SER A 1 71 ? 11.639 -8.524 -12.959 1.00 90.25 71 SER A N 1
ATOM 500 C CA . SER A 1 71 ? 11.154 -7.158 -13.216 1.00 90.25 71 SER A CA 1
ATOM 501 C C . SER A 1 71 ? 10.059 -6.687 -12.251 1.00 90.25 71 SER A C 1
ATOM 503 O O . SER A 1 71 ? 9.384 -5.688 -12.521 1.00 90.25 71 SER A O 1
ATOM 505 N N . SER A 1 72 ? 9.885 -7.380 -11.131 1.00 94.38 72 SER A N 1
ATOM 506 C CA . SER A 1 72 ? 8.835 -7.116 -10.151 1.00 94.38 72 SER A CA 1
ATOM 507 C C . SER A 1 72 ? 9.412 -7.018 -8.743 1.00 94.38 72 SER A C 1
ATOM 509 O O . SER A 1 72 ? 10.413 -7.650 -8.400 1.00 94.38 72 SER A O 1
ATOM 511 N N . ARG A 1 73 ? 8.758 -6.227 -7.903 1.00 94.81 73 ARG A N 1
ATOM 512 C CA . ARG A 1 73 ? 9.019 -6.121 -6.471 1.00 94.81 73 ARG A CA 1
ATOM 513 C C . ARG A 1 73 ? 7.862 -6.771 -5.725 1.00 94.81 73 ARG A C 1
ATOM 515 O O . ARG A 1 73 ? 6.704 -6.464 -5.995 1.00 94.81 73 ARG A O 1
ATOM 522 N N . LEU A 1 74 ? 8.179 -7.672 -4.803 1.00 95.38 74 LEU A N 1
ATOM 523 C CA . LEU A 1 74 ? 7.202 -8.379 -3.986 1.00 95.38 74 LEU A CA 1
ATOM 524 C C . LEU A 1 74 ? 7.308 -7.877 -2.553 1.00 95.38 74 LEU A C 1
ATOM 526 O O . LEU A 1 74 ? 8.351 -8.016 -1.913 1.00 95.38 74 LEU A O 1
ATOM 530 N N . CYS A 1 75 ? 6.216 -7.315 -2.061 1.00 95.12 75 CYS A N 1
ATOM 531 C CA . CYS A 1 75 ? 6.048 -6.839 -0.701 1.00 95.12 75 CYS A CA 1
ATOM 532 C C . CYS A 1 75 ? 5.228 -7.891 0.055 1.00 95.12 75 CYS A C 1
ATOM 534 O O . CYS A 1 75 ? 4.084 -8.171 -0.308 1.00 95.12 75 CYS A O 1
ATOM 536 N N . GLN A 1 76 ? 5.832 -8.530 1.052 1.00 95.31 76 GLN A N 1
ATOM 537 C CA . GLN A 1 76 ? 5.272 -9.679 1.759 1.00 95.31 76 GLN A CA 1
ATOM 538 C C . GLN A 1 76 ? 5.113 -9.398 3.247 1.00 95.31 76 GLN A C 1
ATOM 540 O O . GLN A 1 76 ? 5.966 -8.760 3.866 1.00 95.31 76 GLN A O 1
ATOM 545 N N . GLY A 1 77 ? 4.021 -9.919 3.806 1.00 91.69 77 GLY A N 1
ATOM 546 C CA . GLY A 1 77 ? 3.690 -9.819 5.222 1.00 91.69 77 GLY A CA 1
ATOM 547 C C . GLY A 1 77 ? 3.472 -8.374 5.648 1.00 91.69 77 GLY A C 1
ATOM 548 O O . GLY A 1 77 ? 4.352 -7.783 6.268 1.00 91.69 77 GLY A O 1
ATOM 549 N N . GLN A 1 78 ? 2.318 -7.792 5.314 1.00 91.25 78 GLN A N 1
ATOM 550 C CA . GLN A 1 78 ? 1.978 -6.448 5.778 1.00 91.25 78 GLN A CA 1
ATOM 551 C C . GLN A 1 78 ? 2.066 -6.382 7.308 1.00 91.25 78 GLN A C 1
ATOM 553 O O . GLN A 1 78 ? 1.420 -7.150 8.025 1.00 91.25 78 GLN A O 1
ATOM 558 N N . ARG A 1 79 ? 2.881 -5.456 7.813 1.00 88.25 79 ARG A N 1
ATOM 559 C CA . ARG A 1 79 ? 3.044 -5.229 9.246 1.00 88.25 79 ARG A CA 1
ATOM 560 C C . ARG A 1 79 ? 1.944 -4.319 9.760 1.00 88.25 79 ARG A C 1
ATOM 562 O O . ARG A 1 79 ? 1.585 -3.324 9.135 1.00 88.25 79 ARG A O 1
ATOM 569 N N . ASN A 1 80 ? 1.457 -4.629 10.957 1.00 82.38 80 ASN A N 1
ATOM 570 C CA . ASN A 1 80 ? 0.564 -3.731 11.666 1.00 82.38 80 ASN A CA 1
ATOM 571 C C . ASN A 1 80 ? 1.380 -2.597 12.299 1.00 82.38 80 ASN A C 1
ATOM 573 O O . ASN A 1 80 ? 2.058 -2.793 13.309 1.00 82.38 80 ASN A O 1
ATOM 577 N N . THR A 1 81 ? 1.288 -1.405 11.716 1.00 77.62 81 THR A N 1
ATOM 578 C CA . THR A 1 81 ? 1.974 -0.199 12.195 1.00 77.62 81 THR A CA 1
ATOM 579 C C . THR A 1 81 ? 1.511 0.226 13.598 1.00 77.62 81 THR A C 1
ATOM 581 O O . THR A 1 81 ? 2.283 0.851 14.321 1.00 77.62 81 THR A O 1
ATOM 584 N N . CYS A 1 82 ? 0.317 -0.186 14.047 1.00 76.81 82 CYS A N 1
ATOM 585 C CA . CYS A 1 82 ? -0.135 0.030 15.427 1.00 76.81 82 CYS A CA 1
ATOM 586 C C . CYS A 1 82 ? 0.619 -0.828 16.455 1.00 76.81 82 CYS A C 1
ATOM 588 O O . CYS A 1 82 ? 0.629 -0.490 17.634 1.00 76.81 82 CYS A O 1
ATOM 590 N N . ASN A 1 83 ? 1.248 -1.935 16.039 1.00 64.81 83 ASN A N 1
ATOM 591 C CA . ASN A 1 83 ? 1.905 -2.880 16.949 1.00 64.81 83 ASN A CA 1
ATOM 592 C C . ASN A 1 83 ? 3.391 -2.556 17.204 1.00 64.81 83 ASN A C 1
ATOM 594 O O . ASN A 1 83 ? 4.102 -3.337 17.831 1.00 64.81 83 ASN A O 1
ATOM 598 N N . GLY A 1 84 ? 3.872 -1.396 16.743 1.00 53.44 84 GLY A N 1
ATOM 599 C CA . GLY A 1 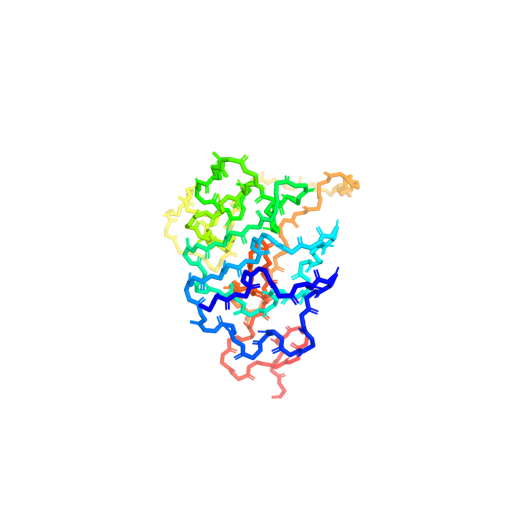84 ? 5.246 -0.924 16.964 1.00 53.44 84 GLY A CA 1
ATOM 600 C C . GLY A 1 84 ? 5.587 -0.572 18.420 1.00 53.44 84 GLY A C 1
ATOM 601 O O . GLY A 1 84 ? 6.692 -0.116 18.685 1.00 53.44 84 GLY A O 1
ATOM 602 N N . SER A 1 85 ? 4.660 -0.778 19.360 1.00 46.31 85 SER A N 1
ATOM 603 C CA . SER A 1 85 ? 4.802 -0.477 20.789 1.00 46.31 85 SER A CA 1
ATOM 604 C C . SER A 1 85 ? 5.062 -1.699 21.689 1.00 46.31 85 SER A C 1
ATOM 606 O O . SER A 1 85 ? 4.965 -1.602 22.913 1.00 46.31 85 SER A O 1
ATOM 608 N N . ALA A 1 86 ? 5.378 -2.865 21.121 1.00 41.59 86 ALA A N 1
ATOM 609 C CA . ALA A 1 86 ? 5.534 -4.118 21.864 1.00 41.59 86 ALA A CA 1
ATOM 610 C C . ALA A 1 86 ? 6.946 -4.349 22.449 1.00 41.59 86 ALA A C 1
ATOM 612 O O . ALA A 1 86 ? 7.464 -5.456 22.369 1.00 41.59 86 ALA A O 1
ATOM 613 N N . GLU A 1 87 ? 7.563 -3.339 23.070 1.00 36.31 87 GLU A N 1
ATOM 614 C CA . GLU A 1 87 ? 8.673 -3.572 24.008 1.00 36.31 87 GLU A CA 1
ATOM 615 C C . GLU A 1 87 ? 8.790 -2.433 25.039 1.00 36.31 87 GLU A C 1
ATOM 617 O O . GLU A 1 87 ? 9.678 -1.595 24.963 1.00 36.31 87 GLU A O 1
ATOM 622 N N . LEU A 1 88 ? 7.819 -2.349 25.962 1.00 37.31 88 LEU A N 1
ATOM 623 C CA . LEU A 1 88 ? 8.028 -2.218 27.420 1.00 37.31 88 LEU A CA 1
ATOM 624 C C . LEU A 1 88 ? 6.668 -2.029 28.122 1.00 37.31 88 LEU A C 1
ATOM 626 O O . LEU A 1 88 ? 6.282 -0.929 28.510 1.00 37.31 88 LEU A O 1
ATOM 630 N N . GLY A 1 89 ? 5.912 -3.118 28.269 1.00 30.69 89 GLY A N 1
ATOM 631 C CA . GLY A 1 89 ? 4.649 -3.139 29.004 1.00 30.69 89 GLY A CA 1
ATOM 632 C C . GLY A 1 89 ? 4.755 -3.973 30.275 1.00 30.69 89 GLY A C 1
ATOM 633 O O . GLY A 1 89 ? 4.379 -5.140 30.270 1.00 30.69 89 GLY A O 1
ATOM 634 N N . THR A 1 90 ? 5.205 -3.384 31.383 1.00 29.39 90 THR A N 1
ATOM 635 C CA . THR A 1 90 ? 4.754 -3.846 32.703 1.00 29.39 90 THR A CA 1
ATOM 636 C C . THR A 1 90 ? 3.555 -3.010 33.124 1.00 29.39 90 THR A C 1
ATOM 638 O O . THR A 1 90 ? 3.698 -1.843 33.466 1.00 29.39 90 THR A O 1
ATOM 641 N N . ALA A 1 91 ? 2.395 -3.666 33.078 1.00 35.53 91 ALA A N 1
ATOM 642 C CA . ALA A 1 91 ? 1.209 -3.460 33.902 1.00 35.53 91 ALA A CA 1
ATOM 643 C C . ALA A 1 91 ? 0.682 -2.020 34.079 1.00 35.53 91 ALA A C 1
ATOM 645 O O . ALA A 1 91 ? 1.090 -1.286 34.972 1.00 35.53 91 ALA A O 1
ATOM 646 N N . GLY A 1 92 ? -0.395 -1.729 33.342 1.00 37.78 92 GLY A N 1
ATOM 647 C CA . GLY A 1 92 ? -1.529 -1.004 33.911 1.00 37.78 92 GLY A CA 1
ATOM 648 C C . GLY A 1 92 ? -1.547 0.509 33.746 1.00 37.78 92 GLY A C 1
ATOM 649 O O . GLY A 1 92 ? -1.741 1.197 34.734 1.00 37.78 92 GLY A O 1
ATOM 650 N N . THR A 1 93 ? -1.487 1.027 32.521 1.00 35.56 93 THR A N 1
ATOM 651 C CA . THR A 1 93 ? -2.112 2.313 32.173 1.00 35.56 93 THR A CA 1
ATOM 652 C C . THR A 1 93 ? -2.436 2.360 30.680 1.00 35.56 93 THR A C 1
ATOM 654 O O . THR A 1 93 ? -1.730 1.793 29.851 1.00 35.56 93 THR A O 1
ATOM 657 N N . ARG A 1 94 ? -3.561 3.013 30.371 1.00 40.12 94 ARG A N 1
ATOM 658 C CA . ARG A 1 94 ? -3.986 3.526 29.059 1.00 40.12 94 ARG A CA 1
ATOM 659 C C . ARG A 1 94 ? -2.800 3.825 28.126 1.00 40.12 94 ARG A C 1
ATOM 661 O O . ARG A 1 94 ? -1.842 4.468 28.543 1.00 40.12 94 ARG A O 1
ATOM 668 N N . GLY A 1 95 ? -2.920 3.352 26.885 1.00 43.47 95 GLY A N 1
ATOM 669 C CA . GLY A 1 95 ? -1.867 3.251 25.876 1.00 43.47 95 GLY A CA 1
ATOM 670 C C . GLY A 1 95 ? -0.908 4.437 25.757 1.00 43.47 95 GLY A C 1
ATOM 671 O O . GLY A 1 95 ? -1.309 5.588 25.614 1.00 43.47 95 GLY A O 1
ATOM 672 N N . GLY A 1 96 ? 0.379 4.100 25.743 1.00 33.62 96 GLY A N 1
ATOM 673 C CA . GLY A 1 96 ? 1.485 4.971 25.374 1.00 33.62 96 GLY A CA 1
ATOM 674 C C . GLY A 1 96 ? 2.797 4.194 25.464 1.00 33.62 96 GLY A C 1
ATOM 675 O O . GLY A 1 96 ? 3.064 3.551 26.476 1.00 33.62 96 GLY A O 1
ATOM 676 N N . CYS A 1 97 ? 3.611 4.227 24.409 1.00 45.91 97 CYS A N 1
ATOM 677 C CA . CYS A 1 97 ? 5.001 3.774 24.467 1.00 45.91 97 CYS A CA 1
ATOM 678 C C . CYS A 1 97 ? 5.875 4.906 25.038 1.00 45.91 97 CYS A C 1
ATOM 680 O O . CYS A 1 97 ? 5.763 6.041 24.580 1.00 45.91 97 CYS A O 1
ATOM 682 N N . GLY A 1 98 ? 6.648 4.592 26.090 1.00 34.03 98 GLY A N 1
ATOM 683 C CA . GLY A 1 98 ? 7.243 5.520 27.076 1.00 34.03 98 GLY A CA 1
ATOM 684 C C . GLY A 1 98 ? 8.453 6.346 26.608 1.00 34.03 98 GLY A C 1
ATOM 685 O O . GLY A 1 98 ? 8.758 6.407 25.427 1.00 34.03 98 GLY A O 1
ATOM 686 N N . ALA A 1 99 ? 9.227 7.020 27.463 1.00 34.12 99 ALA A N 1
ATOM 687 C CA . ALA A 1 99 ? 9.264 7.156 28.919 1.00 34.12 99 ALA A CA 1
ATOM 688 C C . ALA A 1 99 ? 10.030 8.456 29.258 1.00 34.12 99 ALA A C 1
ATOM 690 O O . ALA A 1 99 ? 10.890 8.877 28.487 1.00 34.12 99 ALA A O 1
ATOM 691 N N . GLY A 1 100 ? 9.776 9.072 30.418 1.00 30.44 100 GLY A N 1
ATOM 692 C CA . GLY A 1 100 ? 10.594 10.196 30.885 1.00 30.44 100 GLY A CA 1
ATOM 693 C C . GLY A 1 100 ? 9.951 11.005 32.001 1.00 30.44 100 GLY A C 1
ATOM 694 O O . GLY A 1 100 ? 9.249 11.980 31.764 1.00 30.44 100 GLY A O 1
ATOM 695 N N . THR A 1 101 ? 10.207 10.595 33.237 1.00 38.59 101 THR A N 1
ATOM 696 C CA . THR A 1 101 ? 10.023 11.407 34.440 1.00 38.59 101 THR A CA 1
ATOM 697 C C . THR A 1 101 ? 10.784 12.727 34.316 1.00 38.59 101 THR A C 1
ATOM 699 O O . THR A 1 101 ? 11.984 12.704 34.052 1.00 38.59 101 THR A O 1
ATOM 702 N N . GLY A 1 102 ? 10.138 13.857 34.593 1.00 33.88 102 GLY A N 1
ATOM 703 C CA . GLY A 1 102 ? 10.851 15.111 34.826 1.00 33.88 102 GLY A CA 1
ATOM 704 C C . GLY A 1 102 ? 10.193 16.315 34.175 1.00 33.88 102 GLY A C 1
ATOM 705 O O . GLY A 1 102 ? 10.202 16.480 32.964 1.00 33.88 102 GLY A O 1
ATOM 706 N N . LEU A 1 103 ? 9.652 17.169 35.033 1.00 42.97 103 LEU A N 1
ATOM 707 C CA . LEU A 1 103 ? 9.333 18.571 34.795 1.00 42.97 103 LEU A CA 1
ATOM 708 C C . LEU A 1 103 ? 10.337 19.252 33.836 1.00 42.97 103 LEU A C 1
ATOM 710 O O . LEU A 1 103 ? 11.475 19.470 34.237 1.00 42.97 103 LEU A O 1
ATOM 714 N N . ALA A 1 104 ? 9.918 19.648 32.629 1.00 31.64 104 ALA A N 1
ATOM 715 C CA . ALA A 1 104 ? 10.421 20.842 31.931 1.00 31.64 104 ALA A CA 1
ATOM 716 C C . ALA A 1 104 ? 9.621 21.134 30.640 1.00 31.64 104 ALA A C 1
ATOM 718 O O . ALA A 1 104 ? 9.227 20.200 29.941 1.00 31.64 104 ALA A O 1
ATOM 719 N N . PRO A 1 105 ? 9.405 22.417 30.289 1.00 55.09 105 PRO A N 1
ATOM 720 C CA . PRO A 1 105 ? 8.719 22.826 29.072 1.00 55.09 105 PRO A CA 1
ATOM 721 C C . PRO A 1 105 ? 9.738 23.024 27.947 1.00 55.09 105 PRO A C 1
ATOM 723 O O . PRO A 1 105 ? 10.568 23.918 28.045 1.00 55.09 105 PRO A O 1
ATOM 726 N N . VAL A 1 106 ? 9.676 22.258 26.859 1.00 33.12 106 VAL A N 1
ATOM 727 C CA . VAL A 1 106 ? 10.375 22.630 25.620 1.00 33.12 106 VAL A CA 1
ATOM 728 C C . VAL A 1 106 ? 9.602 22.136 24.401 1.00 33.12 106 VAL A C 1
ATOM 730 O O . VAL A 1 106 ? 9.277 20.962 24.261 1.00 33.12 106 VAL A O 1
ATOM 733 N N . THR A 1 107 ? 9.289 23.087 23.530 1.00 44.72 107 THR A N 1
ATOM 734 C CA . THR A 1 107 ? 8.795 22.915 22.160 1.00 44.72 107 THR A CA 1
ATOM 735 C C . THR A 1 107 ? 9.569 21.824 21.405 1.00 44.72 107 THR A C 1
ATOM 737 O O . THR A 1 107 ? 10.802 21.890 21.399 1.00 44.72 107 THR A O 1
ATOM 740 N N . PRO A 1 108 ? 8.912 20.860 20.729 1.00 38.44 108 PRO A N 1
ATOM 741 C CA . PRO A 1 108 ? 9.632 19.866 19.944 1.00 38.44 108 PRO A CA 1
ATOM 742 C C . PRO A 1 108 ? 10.154 20.469 18.621 1.00 38.44 108 PRO A C 1
ATOM 744 O O . PRO A 1 108 ? 9.501 21.344 18.043 1.00 38.44 108 PRO A O 1
ATOM 747 N N . PRO A 1 109 ? 11.324 20.022 18.122 1.00 36.62 109 PRO A N 1
ATOM 748 C CA . PRO A 1 109 ? 11.837 20.403 16.809 1.00 36.62 109 PRO A CA 1
ATOM 749 C C . PRO A 1 109 ? 11.006 19.760 15.685 1.00 36.62 109 PRO A C 1
ATOM 751 O O . PRO A 1 109 ? 10.493 18.652 15.830 1.00 36.62 109 PRO A O 1
ATOM 754 N N . LEU A 1 110 ? 10.921 20.438 14.534 1.00 38.50 110 LEU A N 1
ATOM 755 C CA . LEU A 1 110 ? 10.133 20.044 13.348 1.00 38.50 110 LEU A CA 1
ATOM 756 C C . LEU A 1 110 ? 10.513 18.681 12.714 1.00 38.50 110 LEU A C 1
ATOM 758 O O . LEU A 1 110 ? 9.892 18.272 11.738 1.00 38.50 110 LEU A O 1
ATOM 762 N N . SER A 1 111 ? 11.514 17.976 13.241 1.00 40.66 111 SER A N 1
ATOM 763 C CA . SER A 1 111 ? 12.049 16.712 12.715 1.00 40.66 111 SER A CA 1
ATOM 764 C C . SER A 1 111 ? 11.708 15.470 13.554 1.00 40.66 111 SER A C 1
ATOM 766 O O . SER A 1 111 ? 12.136 14.373 13.207 1.00 40.66 111 SER A O 1
ATOM 768 N N . ALA A 1 112 ? 10.912 15.610 14.618 1.00 40.00 112 ALA A N 1
ATOM 769 C CA . ALA A 1 112 ? 10.391 14.493 15.407 1.00 40.00 112 ALA A CA 1
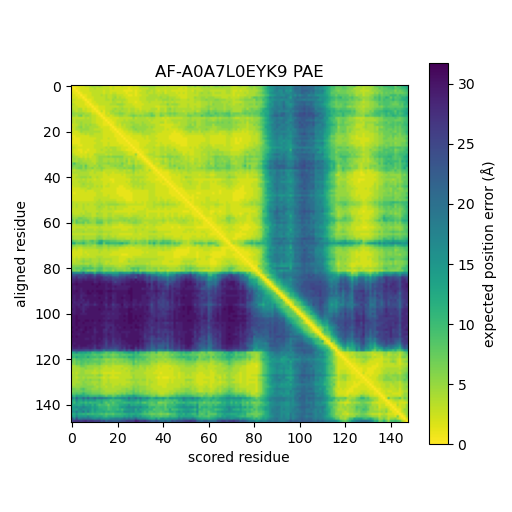ATOM 770 C C . ALA A 1 112 ? 8.877 14.651 15.592 1.00 40.00 112 ALA A C 1
ATOM 772 O O . ALA A 1 112 ? 8.400 14.973 16.678 1.00 40.00 112 ALA A O 1
ATOM 773 N N . LEU A 1 113 ? 8.111 14.469 14.513 1.00 32.31 113 LEU A N 1
ATOM 774 C CA . LEU A 1 113 ? 6.673 14.259 14.653 1.00 32.31 113 LEU A CA 1
ATOM 775 C C . LEU A 1 113 ? 6.491 12.889 15.325 1.00 32.31 113 LEU A C 1
ATOM 777 O O . LEU A 1 113 ? 6.885 11.880 14.734 1.00 32.31 113 LEU A O 1
ATOM 781 N N . PRO A 1 114 ? 5.970 12.827 16.562 1.00 43.66 114 PRO A N 1
ATOM 782 C CA . PRO A 1 114 ? 5.694 11.554 17.202 1.00 43.66 114 PRO A CA 1
ATOM 783 C C . PRO A 1 114 ? 4.642 10.819 16.369 1.00 43.66 114 PRO A C 1
ATOM 785 O O . PRO A 1 114 ? 3.759 11.452 15.784 1.00 43.66 114 PRO A O 1
ATOM 788 N N . ALA A 1 115 ? 4.739 9.488 16.327 1.00 47.19 115 ALA A N 1
ATOM 789 C CA . ALA A 1 115 ? 3.645 8.626 15.895 1.00 47.19 115 ALA A CA 1
ATOM 790 C C . ALA A 1 115 ? 2.346 9.172 16.503 1.00 47.19 115 ALA A C 1
ATOM 792 O O . ALA A 1 115 ? 2.284 9.325 17.723 1.00 47.19 115 ALA A O 1
ATOM 793 N N . TRP A 1 116 ? 1.389 9.581 15.661 1.00 50.28 116 TRP A N 1
ATOM 794 C CA . TRP A 1 116 ? 0.197 10.307 16.097 1.00 50.28 116 TRP A CA 1
ATOM 795 C C . TRP A 1 116 ? -0.460 9.573 17.269 1.00 50.28 116 TRP A C 1
ATOM 797 O O . TRP A 1 116 ? -0.989 8.477 17.065 1.00 50.28 116 TRP A O 1
ATOM 807 N N . PRO A 1 117 ? -0.432 10.127 18.495 1.00 66.50 117 PRO A N 1
ATOM 808 C CA . PRO A 1 117 ? -1.171 9.521 19.576 1.00 66.50 117 PRO A CA 1
ATOM 809 C C . PRO A 1 117 ? -2.637 9.779 19.256 1.00 66.50 117 PRO A C 1
ATOM 811 O O . PRO A 1 117 ? -3.091 10.925 19.209 1.00 66.50 117 PRO A O 1
ATOM 814 N N . CYS A 1 118 ? -3.354 8.704 18.951 1.00 74.31 118 CYS A N 1
ATOM 815 C CA . CYS A 1 118 ? -4.794 8.744 18.799 1.00 74.31 118 CYS A CA 1
ATOM 816 C C . CYS A 1 118 ? -5.431 9.453 20.015 1.00 74.31 118 CYS A C 1
ATOM 818 O O . CYS A 1 118 ? -4.917 9.319 21.132 1.00 74.31 118 CYS A O 1
ATOM 820 N N . PRO A 1 119 ? -6.5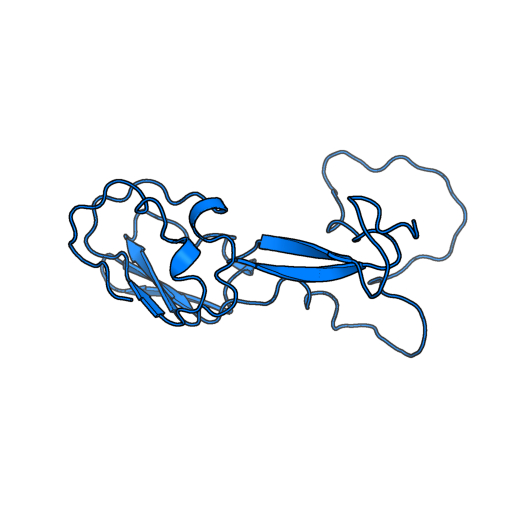01 10.251 19.826 1.00 76.81 119 PRO A N 1
ATOM 821 C CA . PRO A 1 119 ? -7.140 10.977 20.921 1.00 76.81 119 PRO A CA 1
ATOM 822 C C . PRO A 1 119 ? -7.618 10.035 22.036 1.00 76.81 119 PRO A C 1
ATOM 824 O O . PRO A 1 119 ? -7.798 8.832 21.838 1.00 76.81 119 PRO A O 1
ATOM 827 N N . GLU A 1 120 ? -7.850 10.577 23.232 1.00 75.25 120 GLU A N 1
ATOM 828 C CA . GLU A 1 120 ? -8.404 9.786 24.332 1.00 75.25 120 GLU A CA 1
ATOM 829 C C . GLU A 1 120 ? -9.726 9.120 23.901 1.00 75.25 120 GLU A C 1
ATOM 831 O O . GLU A 1 120 ? -10.549 9.742 23.233 1.00 75.25 120 GLU A O 1
ATOM 836 N N . ASN A 1 121 ? -9.931 7.857 24.296 1.00 79.81 121 ASN A N 1
ATOM 837 C CA . ASN A 1 121 ? -11.074 7.022 23.887 1.00 79.81 121 ASN A CA 1
ATOM 838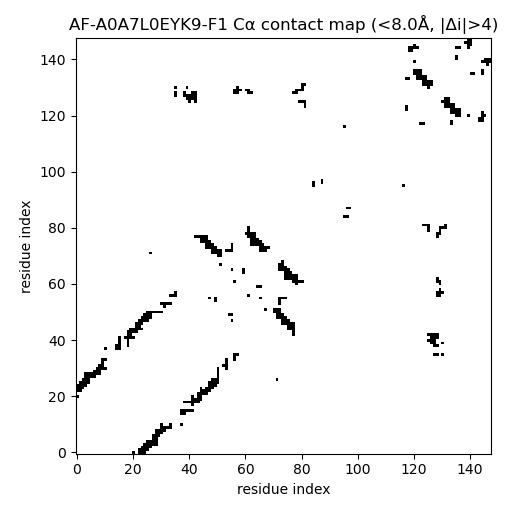 C C . ASN A 1 121 ? -11.072 6.635 22.402 1.00 79.81 121 ASN A C 1
ATOM 840 O O . ASN A 1 121 ? -12.129 6.458 21.797 1.00 79.81 121 ASN A O 1
ATOM 844 N N . SER A 1 122 ? -9.887 6.486 21.814 1.00 81.06 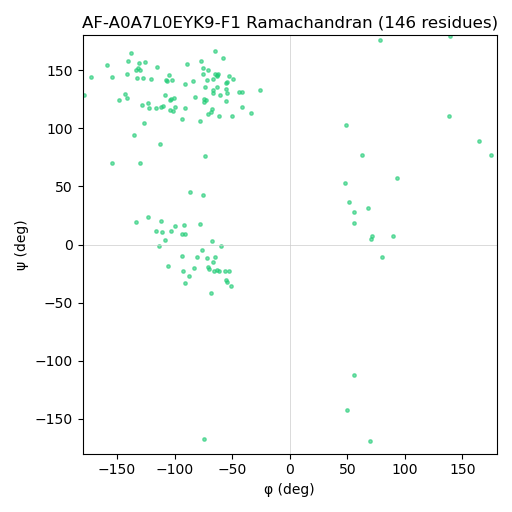122 SER A N 1
ATOM 845 C CA . SER A 1 122 ? -9.730 5.867 20.505 1.00 81.06 122 SER A CA 1
ATOM 846 C C . SER A 1 122 ? -8.608 4.842 20.490 1.00 81.06 122 SER A C 1
ATOM 848 O O . SER A 1 122 ? -7.626 4.950 21.226 1.00 81.06 122 SER A O 1
ATOM 850 N N . ALA A 1 123 ? -8.773 3.841 19.636 1.00 83.38 123 ALA A N 1
ATOM 851 C CA . ALA A 1 123 ? -7.808 2.789 19.397 1.00 83.38 123 ALA A CA 1
ATOM 852 C C . ALA A 1 123 ? -7.141 2.992 18.033 1.00 83.38 123 ALA A C 1
ATOM 854 O O . ALA A 1 123 ? -7.797 3.348 17.050 1.00 83.38 123 ALA A O 1
ATOM 855 N N . CYS A 1 124 ? -5.834 2.734 17.971 1.00 84.19 124 CYS A N 1
ATOM 856 C CA . CYS A 1 124 ? -5.128 2.642 16.698 1.00 84.19 124 CYS A CA 1
ATOM 857 C C . CYS A 1 124 ? -5.628 1.413 15.936 1.00 84.19 124 CYS A C 1
ATOM 859 O O . CYS A 1 124 ? -5.644 0.305 16.479 1.00 84.19 124 CYS A O 1
ATOM 861 N N . ALA A 1 125 ? -5.988 1.605 14.674 1.00 85.81 125 ALA A N 1
ATOM 862 C CA . ALA A 1 125 ? -6.312 0.542 13.742 1.00 85.81 125 ALA A CA 1
ATOM 863 C C . ALA A 1 125 ? -5.482 0.701 12.458 1.00 85.81 125 ALA A C 1
ATOM 865 O O . ALA A 1 125 ? -5.242 1.827 12.017 1.00 85.81 125 ALA A O 1
ATOM 866 N N . PRO A 1 126 ? -5.032 -0.400 11.836 1.00 86.38 126 PRO A N 1
ATOM 867 C CA . PRO A 1 126 ? -4.400 -0.327 10.526 1.00 86.38 126 PRO A CA 1
ATOM 868 C C . PRO A 1 126 ? -5.418 0.147 9.479 1.00 86.38 126 PRO A C 1
ATOM 870 O O . PRO A 1 126 ? -6.603 -0.180 9.569 1.00 86.38 126 PRO A O 1
ATOM 873 N N . ASP A 1 127 ? -4.956 0.890 8.476 1.00 89.56 127 ASP A N 1
ATOM 874 C CA . ASP A 1 127 ? -5.804 1.385 7.377 1.00 89.56 127 ASP A CA 1
ATOM 875 C C . ASP A 1 127 ? -5.175 1.184 5.989 1.00 89.56 127 ASP A C 1
ATOM 877 O O . ASP A 1 127 ? -5.534 1.836 5.015 1.00 89.56 127 ASP A O 1
ATOM 881 N N . GLY A 1 128 ? -4.205 0.275 5.885 1.00 90.62 128 GLY A N 1
ATOM 882 C CA . GLY A 1 128 ? -3.471 -0.000 4.652 1.00 90.62 128 GLY A CA 1
ATOM 883 C C . GLY A 1 128 ? -1.978 -0.216 4.907 1.00 90.62 128 GLY A C 1
ATOM 884 O O . GLY A 1 128 ? -1.529 -0.162 6.057 1.00 90.62 128 GLY A O 1
ATOM 885 N N . PRO A 1 129 ? -1.175 -0.487 3.866 1.00 89.69 129 PRO A N 1
ATOM 886 C CA . PRO A 1 129 ? 0.274 -0.614 3.999 1.00 89.69 129 PRO A CA 1
ATOM 887 C C . PRO A 1 129 ? 0.910 0.688 4.504 1.00 89.69 129 PRO A C 1
ATOM 889 O O . PRO A 1 129 ? 0.923 1.693 3.803 1.00 89.69 129 PRO A O 1
ATOM 892 N N . GLY A 1 130 ? 1.416 0.677 5.741 1.00 85.88 130 GLY A N 1
ATOM 893 C CA . GLY A 1 130 ? 2.032 1.847 6.381 1.00 85.88 130 GLY A CA 1
ATOM 894 C C . GLY A 1 130 ? 1.053 2.952 6.788 1.00 85.88 130 GLY A C 1
ATOM 895 O O . GLY A 1 130 ? 1.493 4.013 7.228 1.00 85.88 130 GLY A O 1
ATOM 896 N N . LEU A 1 131 ? -0.255 2.710 6.668 1.00 85.25 131 LEU A N 1
ATOM 897 C CA . LEU A 1 131 ? -1.309 3.648 7.042 1.00 85.25 131 LEU A CA 1
ATOM 898 C C . LEU A 1 131 ? -2.015 3.186 8.316 1.00 85.25 131 LEU A C 1
ATOM 900 O O . LEU A 1 131 ? -2.271 1.996 8.521 1.00 85.25 131 LEU A O 1
ATOM 904 N N . VAL A 1 132 ? -2.357 4.153 9.163 1.00 84.56 132 VAL A N 1
ATOM 905 C CA . VAL A 1 132 ? -3.092 3.946 10.413 1.00 84.56 132 VAL A CA 1
ATOM 906 C C . VAL A 1 132 ? -4.236 4.940 10.519 1.00 84.56 132 VAL A C 1
ATOM 908 O O . VAL A 1 132 ? -4.147 6.064 10.023 1.00 84.56 132 VAL A O 1
ATOM 911 N N . GLN A 1 133 ? -5.283 4.535 11.224 1.00 85.56 133 GLN A N 1
ATOM 912 C CA . GLN A 1 133 ? -6.414 5.373 11.590 1.00 85.56 133 GLN A CA 1
ATOM 913 C C . GLN A 1 133 ? -6.724 5.234 13.081 1.00 85.56 133 GLN A C 1
ATOM 915 O O . GLN A 1 133 ? -6.411 4.222 13.708 1.00 85.56 133 GLN A O 1
ATOM 920 N N . CYS A 1 134 ? -7.367 6.250 13.646 1.00 85.69 134 CYS A N 1
ATOM 921 C CA . CYS A 1 134 ? -7.836 6.230 15.025 1.00 85.69 134 CYS A CA 1
ATOM 922 C C . CYS A 1 134 ? -9.348 6.014 15.030 1.00 85.69 134 CYS A C 1
ATOM 924 O O . CYS A 1 134 ? -10.098 6.855 14.533 1.00 85.69 134 CYS A O 1
ATOM 926 N N . LEU A 1 135 ? -9.792 4.891 15.589 1.00 85.06 135 LEU A N 1
ATOM 927 C CA . LEU A 1 135 ? -11.208 4.553 15.711 1.00 85.06 135 LEU A CA 1
ATOM 928 C C . LEU A 1 135 ? -11.673 4.849 17.132 1.00 85.06 135 LEU A C 1
ATOM 930 O O . LEU A 1 135 ? -11.066 4.363 18.084 1.00 85.06 135 LEU A O 1
ATOM 934 N N . CYS A 1 136 ? -12.738 5.636 17.292 1.00 85.88 136 CYS A N 1
ATOM 935 C CA . CYS A 1 136 ? -13.310 5.883 18.613 1.00 85.88 136 CYS A CA 1
ATOM 936 C C . CYS A 1 136 ? -13.832 4.574 19.227 1.00 85.88 136 CYS A C 1
ATOM 938 O O . CYS A 1 136 ? -14.496 3.779 18.561 1.00 85.88 136 CYS A O 1
ATOM 940 N N . GLU A 1 137 ? -13.533 4.354 20.503 1.00 83.50 137 GLU A N 1
ATOM 941 C CA . GLU A 1 137 ? -14.089 3.247 21.276 1.00 83.50 137 GLU A CA 1
ATOM 942 C C . GLU A 1 137 ? -15.549 3.559 21.655 1.00 83.50 137 GLU A C 1
ATOM 944 O O . GLU A 1 137 ? -15.908 4.714 21.836 1.00 83.50 137 GLU A O 1
ATOM 949 N N . GLY A 1 138 ? -16.407 2.551 21.836 1.00 81.44 138 GLY A N 1
ATOM 950 C CA . GLY A 1 138 ? -17.719 2.710 22.490 1.00 81.44 138 GLY A CA 1
ATOM 951 C C . GLY A 1 138 ? -18.610 3.873 21.982 1.00 81.44 138 GLY A C 1
ATOM 952 O O . GLY A 1 138 ? -18.668 4.114 20.780 1.00 81.44 138 GLY A O 1
ATOM 953 N N . PRO A 1 139 ? -19.350 4.579 22.869 1.00 81.44 139 PRO A N 1
ATOM 954 C CA . PRO A 1 139 ? -20.305 5.637 22.498 1.00 81.44 139 PRO A CA 1
ATOM 955 C C . PRO A 1 139 ? -19.627 6.977 22.152 1.00 81.44 139 PRO A C 1
ATOM 957 O O . PRO A 1 139 ? -20.253 8.032 22.242 1.00 81.44 139 PRO A O 1
ATOM 960 N N . PHE A 1 140 ? -18.323 6.965 21.876 1.00 82.19 140 PHE A N 1
ATOM 961 C CA . PHE A 1 140 ? -17.564 8.167 21.569 1.00 82.19 140 PHE A CA 1
ATOM 962 C C . PHE A 1 140 ? -17.577 8.412 20.060 1.00 82.19 140 PHE A C 1
ATOM 964 O O . PHE A 1 140 ? -17.412 7.488 19.261 1.00 82.19 140 PHE A O 1
ATOM 971 N N . HIS A 1 141 ? -17.753 9.670 19.664 1.00 79.75 141 HIS A N 1
ATOM 972 C CA . HIS A 1 141 ? -17.899 10.044 18.260 1.00 79.75 141 HIS A CA 1
ATOM 973 C C . HIS A 1 141 ? -17.102 11.314 17.920 1.00 79.75 141 HIS A C 1
ATOM 975 O O . HIS A 1 141 ? -16.631 12.056 18.789 1.00 79.75 141 HIS A O 1
ATOM 981 N N . GLY A 1 142 ? -16.927 11.548 16.617 1.00 74.06 142 GLY A N 1
ATOM 982 C CA . GLY A 1 142 ? -16.239 12.717 16.075 1.00 74.06 142 GLY A CA 1
ATOM 983 C C . GLY A 1 142 ? -14.710 12.645 16.135 1.00 74.06 142 GLY A C 1
ATOM 984 O O . GLY A 1 142 ? -14.110 11.732 16.690 1.00 74.06 142 GLY A O 1
ATOM 985 N N . TYR A 1 143 ? -14.059 13.665 15.574 1.00 69.81 143 TYR A N 1
ATOM 986 C CA . TYR A 1 143 ? -12.597 13.734 15.421 1.00 69.81 143 TYR A CA 1
ATOM 987 C C . TYR A 1 143 ? -11.804 13.796 16.743 1.00 69.81 143 TYR A C 1
ATOM 989 O O . TYR A 1 143 ? -10.581 13.690 16.737 1.00 69.81 143 TYR A O 1
ATOM 997 N N . LYS A 1 144 ? -12.493 14.000 17.873 1.00 75.06 144 LYS A N 1
ATOM 998 C CA . LYS A 1 144 ? -11.927 14.024 19.232 1.00 75.06 144 LYS A CA 1
ATOM 999 C C . LYS A 1 144 ? -12.401 12.864 20.109 1.00 75.06 144 LYS A C 1
ATOM 1001 O O . LYS A 1 144 ? -12.000 12.822 21.266 1.00 75.06 144 LYS A O 1
ATOM 1006 N N . CYS A 1 145 ? -13.267 11.987 19.596 1.00 80.31 145 CYS A N 1
ATOM 1007 C CA . CYS A 1 145 ? -13.883 10.904 20.364 1.00 80.31 145 CYS A CA 1
ATOM 1008 C C . CYS A 1 145 ? -14.462 11.392 21.704 1.00 80.31 145 CYS A C 1
ATOM 1010 O O . CYS A 1 145 ? -14.141 10.884 22.779 1.00 80.31 145 CYS A O 1
ATOM 1012 N N . LEU A 1 146 ? -15.303 12.427 21.632 1.00 78.81 146 LEU A N 1
ATOM 1013 C CA . LEU A 1 146 ? -16.013 12.968 22.791 1.00 78.81 146 LEU A CA 1
ATOM 1014 C C . LEU A 1 146 ? -17.356 12.246 22.957 1.00 78.81 146 LEU A C 1
ATOM 1016 O O . LEU A 1 146 ? -17.889 11.687 21.998 1.00 78.81 146 LEU A O 1
ATOM 1020 N N . ARG A 1 147 ? -17.882 12.229 24.188 1.00 69.75 147 ARG A N 1
ATOM 1021 C CA . ARG A 1 147 ? -19.275 11.839 24.438 1.00 69.75 147 ARG A CA 1
ATOM 1022 C C . ARG A 1 147 ? -20.162 12.992 23.987 1.00 69.75 147 ARG A C 1
ATOM 1024 O O . ARG A 1 147 ? -19.946 14.115 24.445 1.00 69.75 147 ARG A O 1
ATOM 1031 N N . GLU A 1 148 ? -21.112 12.697 23.112 1.00 60.03 148 GLU A N 1
ATOM 1032 C CA . GLU A 1 148 ? -22.267 13.563 22.857 1.00 60.03 148 GLU A CA 1
ATOM 1033 C C . GLU A 1 148 ? -23.366 13.314 23.897 1.00 60.03 148 GLU A C 1
ATOM 1035 O O . GLU A 1 148 ? -23.501 12.152 24.357 1.00 60.03 148 GLU A O 1
#

Sequence (148 aa):
LDLSNCSLRTPPPGLAQAAAVAILDLTENPLTTLPDSSLLGFTNLQLLAVPLALECPGGSSAWETVTLSGSSRLCQGQRNTCNGSAELGTAGTRGGCGAGTGLAPVTPPLSALPAWPCPENSACAPDGPGLVQCLCEGPFHGYKCLRE

Radius of gyration: 18.69 Å; Cα contacts (8 Å, |Δi|>4): 260; chains: 1; bounding box: 35×34×54 Å

InterPro domains:
  IPR032675 Leucine-rich repeat domain superfamily [G3DSA:3.80.10.10] (1-90)
  IPR042350 All-trans retinoic acid-induced differentiation factor [PTHR15926] (1-148)
  IPR060322 ATRAID-like, EGF-like domain [PF27506] (118-147)

pLDDT: mean 76.65, std 21.28, range [29.39, 95.5]

Organism: Trogon melanurus (NCBI:txid56311)